Protein AF-A0A967WZL0-F1 (afdb_monomer_lite)

Foldseek 3Di:
DALVVLLVQLVVQLVVDPDDDDDPVNLVVLVVLQLVLLVVLCVVLVFPCPDSPVVSQVSLCVSPVHRGPDSVPDDPSSSVSSSVLSVDPCNSPNSNVVCCVPGVPPPPPD

Secondary structure (DSSP, 8-state):
--HHHHHHHHHHHHHT-S-----HHHHHHHHHHHHHHHHHHHHHTT---S-HHHHHHHHHHHHHTS--S-GGGS-HHHHHHHHHHHHSTTHHHHHHHHHHHHHTT-----

Sequence (110 aa):
MSLEEVTDWIAHEVQQRPTIYLSRGARGCAVGRVTKAVRTAADQLNLPVSNVRQIRMELATEIFGREVTTYNELTNKELWGLHRWLQRHDTPNALRDWLKGRYGSQPKLM

Radius of gyration: 13.99 Å; chains: 1; bounding box: 35×26×45 Å

pLDDT: mean 83.06, std 11.15, range [36.47, 93.56]

Structure (mmCIF, N/CA/C/O backbone):
data_AF-A0A967WZL0-F1
#
_entry.id   AF-A0A967WZL0-F1
#
loop_
_atom_site.group_PDB
_atom_site.id
_atom_site.type_symbol
_atom_site.label_atom_id
_atom_site.label_alt_id
_atom_site.label_comp_id
_atom_site.label_asym_id
_atom_site.label_entity_id
_atom_site.label_seq_id
_atom_site.pdbx_PDB_ins_code
_atom_site.Cartn_x
_atom_site.Cartn_y
_atom_site.Cartn_z
_atom_site.occupancy
_atom_site.B_iso_or_equiv
_atom_site.auth_seq_id
_atom_site.auth_comp_id
_atom_site.auth_asym_id
_atom_site.auth_atom_id
_atom_site.pdbx_PDB_model_num
ATOM 1 N N . MET A 1 1 ? -12.590 5.208 -7.156 1.00 71.69 1 MET A N 1
ATOM 2 C CA . MET A 1 1 ? -11.620 4.140 -7.426 1.00 71.69 1 MET A CA 1
ATOM 3 C C . MET A 1 1 ? -11.774 3.084 -6.342 1.00 71.69 1 MET A C 1
ATOM 5 O O . MET A 1 1 ? -11.551 3.416 -5.181 1.00 71.69 1 MET A O 1
ATOM 9 N N . SER A 1 2 ? -12.237 1.886 -6.688 1.00 82.62 2 SER A N 1
ATOM 10 C CA . SER A 1 2 ? -12.240 0.692 -5.836 1.00 82.62 2 SER A CA 1
ATOM 11 C C . SER A 1 2 ? -10.824 0.109 -5.726 1.00 82.62 2 SER A C 1
ATOM 13 O O . SER A 1 2 ? -9.921 0.541 -6.442 1.00 82.62 2 SER A O 1
ATOM 15 N N . LEU A 1 3 ? -10.600 -0.868 -4.838 1.00 80.69 3 LEU A N 1
ATOM 16 C CA . LEU A 1 3 ? -9.296 -1.542 -4.755 1.00 80.69 3 LEU A CA 1
ATOM 17 C C . LEU A 1 3 ? -8.983 -2.349 -6.027 1.00 80.69 3 LEU A C 1
ATOM 19 O O . LEU A 1 3 ? -7.833 -2.416 -6.433 1.00 80.69 3 LEU A O 1
ATOM 23 N N . GLU A 1 4 ? -10.000 -2.903 -6.684 1.00 83.56 4 GLU A N 1
ATOM 24 C CA . GLU A 1 4 ? -9.849 -3.617 -7.957 1.00 83.56 4 GLU A CA 1
ATOM 25 C C . GLU A 1 4 ? -9.334 -2.681 -9.062 1.00 83.56 4 GLU A C 1
ATOM 27 O O . GLU A 1 4 ? -8.325 -2.970 -9.699 1.00 83.56 4 GLU A O 1
ATOM 32 N N . GLU A 1 5 ? -9.916 -1.481 -9.181 1.00 83.75 5 GLU A N 1
ATOM 33 C CA . GLU A 1 5 ? -9.437 -0.454 -10.118 1.00 83.75 5 GLU A CA 1
ATOM 34 C C . GLU A 1 5 ? -8.000 0.005 -9.796 1.00 83.75 5 GLU A C 1
ATOM 36 O O . GLU A 1 5 ? -7.241 0.377 -10.693 1.00 83.75 5 GLU A O 1
ATOM 41 N N . VAL A 1 6 ? -7.599 -0.023 -8.517 1.00 84.38 6 VAL A N 1
ATOM 42 C CA . VAL A 1 6 ? -6.211 0.236 -8.098 1.00 84.38 6 VAL A CA 1
ATOM 43 C C . VAL A 1 6 ? -5.285 -0.889 -8.545 1.00 84.38 6 VAL A C 1
ATOM 45 O O . VAL A 1 6 ? -4.205 -0.603 -9.063 1.00 84.38 6 VAL A O 1
ATOM 48 N N . THR A 1 7 ? -5.687 -2.141 -8.342 1.00 85.62 7 THR A N 1
ATOM 49 C CA . THR A 1 7 ? -4.920 -3.324 -8.739 1.00 85.62 7 THR A CA 1
ATOM 50 C C . THR A 1 7 ? -4.664 -3.325 -10.241 1.00 85.62 7 THR A C 1
ATOM 52 O O . THR A 1 7 ? -3.503 -3.391 -10.654 1.00 85.62 7 THR A O 1
ATOM 55 N N . ASP A 1 8 ? -5.707 -3.137 -11.051 1.00 87.12 8 ASP A N 1
ATOM 56 C CA . ASP A 1 8 ? -5.593 -3.076 -12.512 1.00 87.12 8 ASP A CA 1
ATOM 57 C C . ASP A 1 8 ? -4.697 -1.922 -12.963 1.00 87.12 8 ASP A C 1
ATOM 59 O O . ASP A 1 8 ? -3.837 -2.074 -13.837 1.00 87.12 8 ASP A O 1
ATOM 63 N N . TRP A 1 9 ? -4.841 -0.761 -12.322 1.00 87.62 9 TRP A N 1
ATOM 64 C CA . TRP A 1 9 ? -4.008 0.393 -12.628 1.00 87.62 9 TRP A CA 1
ATOM 65 C C . TRP A 1 9 ? -2.532 0.161 -12.273 1.00 87.62 9 TRP A C 1
ATOM 67 O O . TRP A 1 9 ? -1.646 0.491 -13.066 1.00 87.62 9 TRP A O 1
ATOM 77 N N . ILE A 1 10 ? -2.243 -0.420 -11.103 1.00 85.75 10 ILE A N 1
ATOM 78 C CA . ILE A 1 10 ? -0.872 -0.755 -10.694 1.00 85.75 10 ILE A CA 1
ATOM 79 C C . ILE A 1 10 ? -0.287 -1.800 -11.644 1.00 85.75 10 ILE A C 1
ATOM 81 O O . ILE A 1 10 ? 0.860 -1.646 -12.068 1.00 85.75 10 ILE A O 1
ATOM 85 N N . ALA A 1 11 ? -1.057 -2.825 -12.015 1.00 85.38 11 ALA A N 1
ATOM 86 C CA . ALA A 1 11 ? -0.635 -3.830 -12.984 1.00 85.38 11 ALA A CA 1
ATOM 87 C C . ALA A 1 11 ? -0.277 -3.185 -14.332 1.00 85.38 11 ALA A C 1
ATOM 89 O O . ALA A 1 11 ? 0.792 -3.465 -14.882 1.00 85.38 11 ALA A O 1
ATOM 90 N N . HIS A 1 12 ? -1.100 -2.247 -14.810 1.00 86.19 12 HIS A N 1
ATOM 91 C CA . HIS A 1 12 ? -0.819 -1.476 -16.018 1.00 86.19 12 HIS A CA 1
ATOM 92 C C . HIS A 1 12 ? 0.476 -0.653 -15.897 1.00 86.19 12 HIS A C 1
ATOM 94 O O . HIS A 1 12 ? 1.354 -0.749 -16.754 1.00 86.19 12 HIS A O 1
ATOM 100 N N . GLU A 1 13 ? 0.659 0.111 -14.814 1.00 83.44 13 GLU A N 1
ATOM 101 C CA . GLU A 1 13 ? 1.886 0.897 -14.585 1.00 83.44 13 GLU A CA 1
ATOM 102 C C . GLU A 1 13 ? 3.148 0.027 -14.506 1.00 83.44 13 GLU A C 1
ATOM 104 O O . GLU A 1 13 ? 4.221 0.427 -14.972 1.00 83.44 13 GLU A O 1
ATOM 109 N N . VAL A 1 14 ? 3.033 -1.163 -13.910 1.00 83.44 14 VAL A N 1
ATOM 110 C CA . VAL A 1 14 ? 4.119 -2.145 -13.818 1.00 83.44 14 VAL A CA 1
ATOM 111 C C . VAL A 1 14 ? 4.482 -2.690 -15.202 1.00 83.44 14 VAL A C 1
ATOM 113 O O . VAL A 1 14 ? 5.671 -2.824 -15.505 1.00 83.44 14 VAL A O 1
ATOM 116 N N . GLN A 1 15 ? 3.487 -2.963 -16.051 1.00 82.56 15 GLN A N 1
ATOM 117 C CA . GLN A 1 15 ? 3.685 -3.467 -17.415 1.00 82.56 15 GLN A CA 1
ATOM 118 C C . GLN A 1 15 ? 4.309 -2.422 -18.350 1.00 82.56 15 GLN A C 1
ATOM 120 O O . GLN A 1 15 ? 5.216 -2.755 -19.111 1.00 82.56 15 GLN A O 1
ATOM 125 N N . GLN A 1 16 ? 3.901 -1.152 -18.247 1.00 81.06 16 GLN A N 1
ATOM 126 C CA . GLN A 1 16 ? 4.389 -0.055 -19.102 1.00 81.06 16 GLN A CA 1
ATOM 127 C C . GLN A 1 16 ? 5.879 0.278 -18.912 1.00 81.06 16 GLN A C 1
ATOM 129 O O . GLN A 1 16 ? 6.451 1.067 -19.666 1.00 81.06 16 GLN A O 1
ATOM 134 N N . ARG A 1 17 ? 6.539 -0.285 -17.893 1.00 75.56 17 ARG A N 1
ATOM 135 C CA . ARG A 1 17 ? 7.929 0.041 -17.559 1.00 75.56 17 ARG A CA 1
ATOM 136 C C . ARG A 1 17 ? 8.834 -1.178 -17.721 1.00 75.56 17 ARG A C 1
ATOM 138 O O . ARG A 1 17 ? 8.886 -2.016 -16.815 1.00 75.56 17 ARG A O 1
ATOM 145 N N . PRO A 1 18 ? 9.608 -1.279 -18.818 1.00 60.34 18 PRO A N 1
ATOM 146 C CA . PRO A 1 18 ? 10.468 -2.436 -19.056 1.00 60.34 18 PRO A CA 1
ATOM 147 C C . PRO A 1 18 ? 11.567 -2.566 -17.990 1.00 60.34 18 PRO A C 1
ATOM 149 O O . PRO A 1 18 ? 11.773 -3.671 -17.483 1.00 60.34 18 PRO A O 1
ATOM 152 N N . THR A 1 19 ? 12.146 -1.452 -17.519 1.00 70.62 19 THR A N 1
ATOM 153 C CA . THR A 1 19 ? 13.206 -1.461 -16.494 1.00 70.62 19 THR A CA 1
ATOM 154 C C . THR A 1 19 ? 13.036 -0.309 -15.498 1.00 70.62 19 THR A C 1
ATOM 156 O O . THR A 1 19 ? 13.048 0.857 -15.879 1.00 70.62 19 THR A O 1
ATOM 159 N N . ILE A 1 20 ? 12.907 -0.625 -14.203 1.00 79.94 20 ILE A N 1
ATOM 160 C CA . ILE A 1 20 ? 13.064 0.335 -13.097 1.00 79.94 20 ILE A CA 1
ATOM 161 C C . ILE A 1 20 ? 14.132 -0.200 -12.154 1.00 79.94 20 ILE A C 1
ATOM 163 O O . ILE A 1 20 ? 14.019 -1.309 -11.625 1.00 79.94 20 ILE A O 1
ATOM 167 N N . TYR A 1 21 ? 15.117 0.643 -11.866 1.00 80.81 21 TYR A N 1
ATOM 168 C CA . TYR A 1 21 ? 16.057 0.423 -10.782 1.00 80.81 21 TYR A CA 1
ATOM 169 C C . TYR A 1 21 ? 15.760 1.397 -9.641 1.00 80.81 21 TYR A C 1
ATOM 171 O O . TYR A 1 21 ? 15.830 2.611 -9.818 1.00 80.81 21 TYR A O 1
ATOM 179 N N . LEU A 1 22 ? 15.422 0.867 -8.465 1.00 78.25 22 LEU A N 1
ATOM 180 C CA . LEU A 1 22 ? 15.331 1.655 -7.239 1.00 78.25 22 LEU A CA 1
ATOM 181 C C . LEU A 1 22 ? 16.553 1.356 -6.380 1.00 78.25 22 LEU A C 1
ATOM 183 O O . LEU A 1 22 ? 16.786 0.209 -5.998 1.00 78.25 22 LEU A O 1
ATOM 187 N N . SER A 1 23 ? 17.308 2.398 -6.034 1.00 83.75 23 SER A N 1
ATOM 188 C CA . SER A 1 23 ? 18.364 2.281 -5.031 1.00 83.75 23 SER A CA 1
ATOM 189 C C . SER A 1 23 ? 17.777 1.850 -3.681 1.00 83.75 23 SER A C 1
ATOM 191 O O . SER A 1 23 ? 16.594 2.064 -3.398 1.00 83.75 23 SER A O 1
ATOM 193 N N . ARG A 1 24 ? 18.609 1.285 -2.796 1.00 83.00 24 ARG A N 1
ATOM 194 C CA . ARG A 1 24 ? 18.186 0.892 -1.438 1.00 83.00 24 ARG A CA 1
ATOM 195 C C . ARG A 1 24 ? 17.506 2.046 -0.685 1.00 83.00 24 ARG A C 1
ATOM 197 O O . ARG A 1 24 ? 16.486 1.834 -0.033 1.00 83.00 24 ARG A O 1
ATOM 204 N N . GLY A 1 25 ? 18.029 3.267 -0.829 1.00 85.00 25 GLY A N 1
ATOM 205 C CA . GLY A 1 25 ? 17.438 4.476 -0.246 1.00 85.00 25 GLY A CA 1
ATOM 206 C C . GLY A 1 25 ? 16.068 4.819 -0.839 1.00 85.00 25 GLY A C 1
ATOM 207 O O . GLY A 1 25 ? 15.129 5.102 -0.096 1.00 85.00 25 GLY A O 1
ATOM 208 N N . ALA A 1 26 ? 15.915 4.716 -2.163 1.00 84.44 26 ALA A N 1
ATOM 209 C CA . ALA A 1 26 ? 14.634 4.948 -2.831 1.00 84.44 26 ALA A CA 1
ATOM 210 C C . ALA A 1 26 ? 13.572 3.915 -2.417 1.00 84.44 26 ALA A C 1
ATOM 212 O O . ALA A 1 26 ? 12.427 4.287 -2.150 1.00 84.44 26 ALA A O 1
ATOM 213 N N . ARG A 1 27 ? 13.959 2.637 -2.273 1.00 88.56 27 ARG A N 1
ATOM 214 C CA . ARG A 1 27 ? 13.072 1.582 -1.753 1.00 88.56 27 ARG A CA 1
ATOM 215 C C . ARG A 1 27 ? 12.598 1.895 -0.334 1.00 88.56 27 ARG A C 1
ATOM 217 O O . ARG A 1 27 ? 11.397 1.868 -0.069 1.00 88.56 27 ARG A O 1
ATOM 224 N N . GLY A 1 28 ? 13.525 2.253 0.558 1.00 87.25 28 GLY A N 1
ATOM 225 C CA . GLY A 1 28 ? 13.196 2.650 1.931 1.00 87.25 28 GLY A CA 1
ATOM 226 C C . GLY A 1 28 ? 12.242 3.848 1.983 1.00 87.25 28 GLY A C 1
ATOM 227 O O . GLY A 1 28 ? 11.255 3.823 2.718 1.00 87.25 28 GLY A O 1
ATOM 228 N N . CYS A 1 29 ? 12.475 4.860 1.142 1.00 87.25 29 CYS A N 1
ATOM 229 C CA . CYS A 1 29 ? 11.592 6.021 1.035 1.00 87.25 29 CYS A CA 1
ATOM 230 C C . CYS A 1 29 ? 10.181 5.628 0.574 1.00 87.25 29 CYS A C 1
ATOM 232 O O . CYS A 1 29 ? 9.202 6.052 1.189 1.00 87.25 29 CYS A O 1
ATOM 234 N N . ALA A 1 30 ? 10.058 4.791 -0.463 1.00 86.88 30 ALA A N 1
ATOM 235 C CA . ALA A 1 30 ? 8.763 4.334 -0.964 1.00 86.88 30 ALA A CA 1
ATOM 236 C C . ALA A 1 30 ? 7.962 3.591 0.118 1.00 86.88 30 ALA A C 1
ATOM 238 O O . ALA A 1 30 ? 6.803 3.929 0.359 1.00 86.88 30 ALA A O 1
ATOM 239 N N . VAL A 1 31 ? 8.603 2.671 0.848 1.00 89.19 31 VAL A N 1
ATOM 240 C CA . VAL A 1 31 ? 7.993 1.961 1.987 1.00 89.19 31 VAL A CA 1
ATOM 241 C C . VAL A 1 31 ? 7.564 2.941 3.08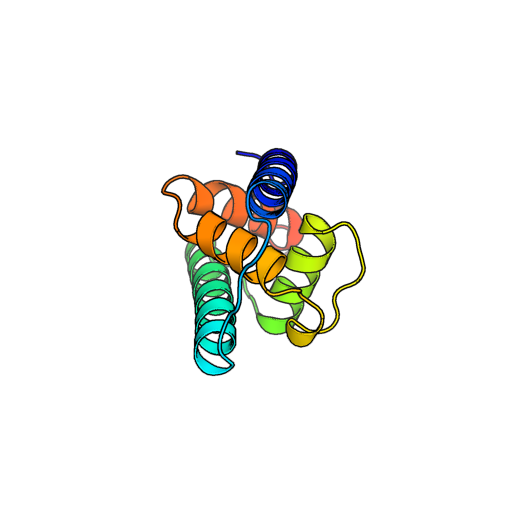6 1.00 89.19 31 VAL A C 1
ATOM 243 O O . VAL A 1 31 ? 6.464 2.825 3.637 1.00 89.19 31 VAL A O 1
ATOM 246 N N . GLY A 1 32 ? 8.405 3.931 3.395 1.00 89.94 32 GLY A N 1
ATOM 247 C CA . GLY A 1 32 ? 8.094 4.991 4.354 1.00 89.94 32 GLY A CA 1
ATOM 248 C C . GLY A 1 32 ? 6.864 5.808 3.952 1.00 89.94 32 GLY A C 1
ATOM 249 O O . GLY A 1 32 ? 6.010 6.088 4.793 1.00 89.94 32 GLY A O 1
ATOM 250 N N . ARG A 1 33 ? 6.706 6.123 2.660 1.00 88.38 33 ARG A N 1
ATOM 251 C CA . ARG A 1 33 ? 5.521 6.839 2.154 1.00 88.38 33 ARG A CA 1
ATOM 252 C C . ARG A 1 33 ? 4.246 6.017 2.278 1.00 88.38 33 ARG A C 1
ATOM 254 O O . ARG A 1 33 ? 3.237 6.559 2.713 1.00 88.38 33 ARG A O 1
ATOM 261 N N . VAL A 1 34 ? 4.309 4.722 1.973 1.00 88.56 34 VAL A N 1
ATOM 262 C CA . VAL A 1 34 ? 3.177 3.801 2.169 1.00 88.56 34 VAL A CA 1
ATOM 263 C C . VAL A 1 34 ? 2.775 3.750 3.638 1.00 88.56 34 VAL A C 1
ATOM 265 O O . VAL A 1 34 ? 1.601 3.870 3.970 1.00 88.56 34 VAL A O 1
ATOM 268 N N . THR A 1 35 ? 3.761 3.659 4.531 1.00 90.50 35 THR A N 1
ATOM 269 C CA . THR A 1 35 ? 3.543 3.687 5.987 1.00 90.50 35 THR A CA 1
ATOM 270 C C . THR A 1 35 ? 2.833 4.957 6.423 1.00 90.50 35 THR A C 1
ATOM 272 O O . THR A 1 35 ? 1.859 4.889 7.170 1.00 90.50 35 THR A O 1
ATOM 275 N N . LYS A 1 36 ? 3.297 6.110 5.933 1.00 89.75 36 LYS A N 1
ATOM 276 C CA . LYS A 1 36 ? 2.684 7.402 6.234 1.00 89.75 36 LYS A CA 1
ATOM 277 C C . LYS A 1 36 ? 1.246 7.469 5.717 1.00 89.75 36 LYS A C 1
ATOM 279 O O . LYS A 1 36 ? 0.376 7.868 6.475 1.00 89.75 36 LYS A O 1
ATOM 284 N N . ALA A 1 37 ? 0.994 7.046 4.478 1.00 88.69 37 ALA A N 1
ATOM 285 C CA . ALA A 1 37 ? -0.339 7.083 3.880 1.00 88.69 37 ALA A CA 1
ATOM 286 C C . ALA A 1 37 ? -1.349 6.217 4.647 1.00 88.69 37 ALA A C 1
ATOM 288 O O . ALA A 1 37 ? -2.424 6.704 4.984 1.00 88.69 37 ALA A O 1
ATOM 289 N N . VAL A 1 38 ? -0.978 4.977 4.991 1.00 89.50 38 VAL A N 1
ATOM 290 C CA . VAL A 1 38 ? -1.823 4.077 5.796 1.00 89.50 38 VAL A CA 1
ATOM 291 C C . VAL A 1 38 ? -2.124 4.685 7.161 1.00 89.50 38 VAL A C 1
ATOM 293 O O . VAL A 1 38 ? -3.281 4.712 7.567 1.00 89.50 38 VAL A O 1
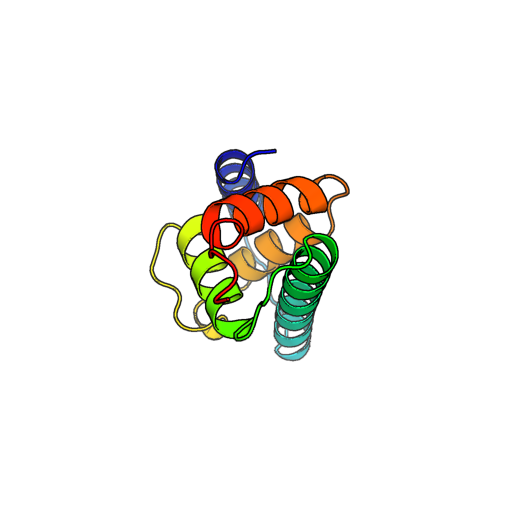ATOM 296 N N . ARG A 1 39 ? -1.104 5.212 7.853 1.00 89.62 39 ARG A N 1
ATOM 297 C CA . ARG A 1 39 ? -1.294 5.849 9.162 1.00 89.62 39 ARG A CA 1
ATOM 298 C C . ARG A 1 39 ? -2.224 7.056 9.063 1.00 89.62 39 ARG A C 1
ATOM 300 O O . ARG A 1 39 ? -3.209 7.109 9.777 1.00 89.62 39 ARG A O 1
ATOM 307 N N . THR A 1 40 ? -1.964 7.975 8.135 1.00 89.12 40 THR A N 1
ATOM 308 C CA . THR A 1 40 ? -2.801 9.167 7.952 1.00 89.12 40 THR A CA 1
ATOM 309 C C . THR A 1 40 ? -4.247 8.809 7.608 1.00 89.12 40 THR A C 1
ATOM 311 O O . THR A 1 40 ? -5.160 9.420 8.152 1.00 89.12 40 THR A O 1
ATOM 314 N N . ALA A 1 41 ? -4.474 7.820 6.740 1.00 88.50 41 ALA A N 1
ATOM 315 C CA . ALA A 1 41 ? -5.824 7.376 6.402 1.00 88.50 41 ALA A CA 1
ATOM 316 C C . ALA A 1 41 ? -6.534 6.719 7.601 1.00 88.50 41 ALA A C 1
ATOM 318 O O . ALA A 1 41 ? -7.712 6.980 7.826 1.00 88.50 41 ALA A O 1
ATOM 319 N N . ALA A 1 42 ? -5.820 5.917 8.395 1.00 87.69 42 ALA A N 1
ATOM 320 C CA . ALA A 1 42 ? -6.348 5.332 9.624 1.00 87.69 42 ALA A CA 1
ATOM 321 C C . ALA A 1 42 ? -6.703 6.392 10.679 1.00 87.69 42 ALA A C 1
ATOM 323 O O . ALA A 1 42 ? -7.795 6.339 11.245 1.00 87.69 42 ALA A O 1
ATOM 324 N N . ASP A 1 43 ? -5.821 7.376 10.884 1.00 88.25 43 ASP A N 1
ATOM 325 C CA . ASP A 1 43 ? -6.027 8.492 11.812 1.00 88.25 43 ASP A CA 1
ATOM 326 C C . ASP A 1 43 ? -7.270 9.304 11.411 1.00 88.25 43 ASP A C 1
ATOM 328 O O . ASP A 1 43 ? -8.122 9.600 12.245 1.00 88.25 43 ASP A O 1
ATOM 332 N N . GLN A 1 44 ? -7.435 9.597 10.115 1.00 87.69 44 GLN A N 1
ATOM 333 C CA . GLN A 1 44 ? -8.617 10.292 9.581 1.00 87.69 44 GLN A CA 1
ATOM 334 C C . GLN A 1 44 ? -9.929 9.530 9.807 1.00 87.69 44 GLN A C 1
ATOM 336 O O . GLN A 1 44 ? -10.994 10.141 9.873 1.00 87.69 44 GLN A O 1
ATOM 341 N N . LEU A 1 45 ? -9.860 8.202 9.898 1.00 86.81 45 LEU A N 1
ATOM 342 C CA . LEU A 1 45 ? -11.006 7.332 10.149 1.00 86.81 45 LEU A CA 1
ATOM 343 C C . LEU A 1 45 ? -11.196 7.016 11.641 1.00 86.81 45 LEU A C 1
ATOM 345 O O . LEU A 1 45 ? -12.123 6.284 11.981 1.00 86.81 45 LEU A O 1
ATOM 349 N N . ASN A 1 46 ? -10.352 7.561 12.527 1.00 85.94 46 ASN A N 1
ATOM 350 C CA . ASN A 1 46 ? -10.306 7.232 13.955 1.00 85.94 46 ASN A CA 1
ATOM 351 C C . ASN A 1 46 ? -10.203 5.717 14.224 1.00 85.94 46 ASN A C 1
ATOM 353 O O . ASN A 1 46 ? -10.790 5.205 15.179 1.00 85.94 46 ASN A O 1
ATOM 357 N N . LEU A 1 47 ? -9.480 4.986 13.370 1.00 82.81 47 LEU A N 1
ATOM 358 C CA . LEU A 1 47 ? -9.302 3.543 13.521 1.00 82.81 47 LEU A CA 1
ATOM 359 C C . LEU A 1 47 ? -8.163 3.247 14.510 1.00 82.81 47 LEU A C 1
ATOM 361 O O . LEU A 1 47 ? -7.074 3.809 14.359 1.00 82.81 47 LEU A O 1
ATOM 365 N N . PRO A 1 48 ? -8.354 2.338 15.485 1.00 72.81 48 PRO A N 1
ATOM 366 C CA . PRO A 1 48 ? -7.304 1.930 16.414 1.00 72.81 48 PRO A CA 1
ATOM 367 C C . PRO A 1 48 ? -6.307 0.994 15.717 1.00 72.81 48 PRO A C 1
ATOM 369 O O . PRO A 1 48 ? -6.316 -0.224 15.882 1.00 72.81 48 PRO A O 1
ATOM 372 N N . VAL A 1 49 ? -5.428 1.565 14.897 1.00 72.19 49 VAL A N 1
ATOM 373 C CA . VAL A 1 49 ? -4.433 0.802 14.141 1.00 72.19 49 VAL A CA 1
ATOM 374 C C . VAL A 1 49 ? -3.186 0.575 14.991 1.00 72.19 49 VAL A C 1
ATOM 376 O O . VAL A 1 49 ? -2.269 1.395 15.028 1.00 72.19 49 VAL A O 1
ATOM 379 N N . SER A 1 50 ? -3.131 -0.574 15.665 1.00 73.56 50 SER A N 1
ATOM 380 C CA . SER A 1 50 ? -1.985 -0.970 16.496 1.00 73.56 50 SER A CA 1
ATOM 381 C C . SER A 1 50 ? -0.790 -1.480 15.677 1.00 73.56 50 SER A C 1
ATOM 383 O O . SER A 1 50 ? 0.355 -1.329 16.102 1.00 73.56 50 SER A O 1
ATOM 385 N N . ASN A 1 51 ? -1.018 -2.033 14.476 1.00 85.81 51 ASN A N 1
ATOM 386 C CA . ASN A 1 51 ? 0.032 -2.662 13.667 1.00 85.81 51 ASN A CA 1
ATOM 387 C C . ASN A 1 51 ? 0.043 -2.208 12.193 1.00 85.81 51 ASN A C 1
ATOM 389 O O . ASN A 1 51 ? -0.322 -2.941 11.276 1.00 85.81 51 ASN A O 1
ATOM 393 N N . VAL A 1 52 ? 0.565 -1.003 11.936 1.00 88.19 52 VAL A N 1
ATOM 394 C CA . VAL A 1 52 ? 0.720 -0.439 10.573 1.00 88.19 52 VAL A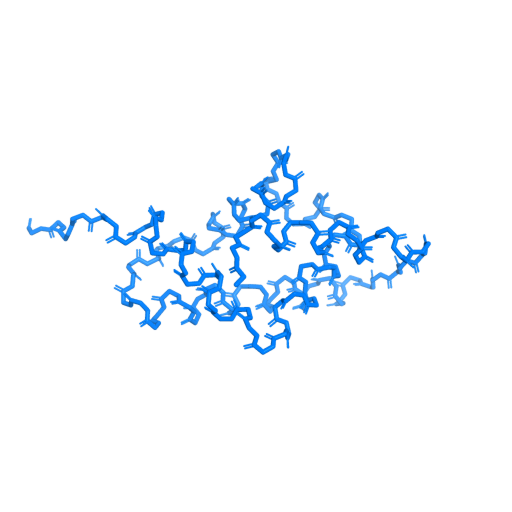 CA 1
ATOM 395 C C . VAL A 1 52 ? 1.583 -1.322 9.655 1.00 88.19 52 VAL A C 1
ATOM 397 O O . VAL A 1 52 ? 1.478 -1.248 8.431 1.00 88.19 52 VAL A O 1
ATOM 400 N N . ARG A 1 53 ? 2.490 -2.145 10.203 1.00 89.75 53 ARG A N 1
ATOM 401 C CA . ARG A 1 53 ? 3.270 -3.087 9.385 1.00 89.75 53 ARG A CA 1
ATOM 402 C C . ARG A 1 53 ? 2.363 -4.166 8.804 1.00 89.75 53 ARG A C 1
ATOM 404 O O . ARG A 1 53 ? 2.432 -4.379 7.600 1.00 89.75 53 ARG A O 1
ATOM 411 N N . GLN A 1 54 ? 1.537 -4.794 9.633 1.00 89.56 54 GLN A N 1
ATOM 412 C CA . GLN A 1 54 ? 0.600 -5.827 9.199 1.00 89.56 54 GLN A CA 1
ATOM 413 C C . GLN A 1 54 ? -0.375 -5.292 8.148 1.00 89.56 54 GLN A C 1
ATOM 415 O O . GLN A 1 54 ? -0.470 -5.872 7.075 1.00 89.56 54 GLN A O 1
ATOM 420 N N . ILE A 1 55 ? -0.982 -4.127 8.390 1.00 90.94 55 ILE A N 1
ATOM 421 C CA . ILE A 1 55 ? -1.920 -3.514 7.435 1.00 90.94 55 ILE A CA 1
ATOM 422 C C . ILE A 1 55 ? -1.284 -3.308 6.059 1.00 90.94 55 ILE A C 1
ATOM 424 O O . ILE A 1 55 ? -1.900 -3.562 5.032 1.00 90.94 55 ILE A O 1
ATOM 428 N N . ARG A 1 56 ? -0.025 -2.865 6.021 1.00 91.19 56 ARG A N 1
ATOM 429 C CA . ARG A 1 56 ? 0.703 -2.725 4.757 1.00 91.19 56 ARG A CA 1
ATOM 430 C C . ARG A 1 56 ? 0.931 -4.063 4.058 1.00 91.19 56 ARG A C 1
ATOM 432 O O . ARG A 1 56 ? 0.866 -4.105 2.837 1.00 91.19 56 ARG A O 1
ATOM 439 N N . MET A 1 57 ? 1.230 -5.125 4.808 1.00 92.88 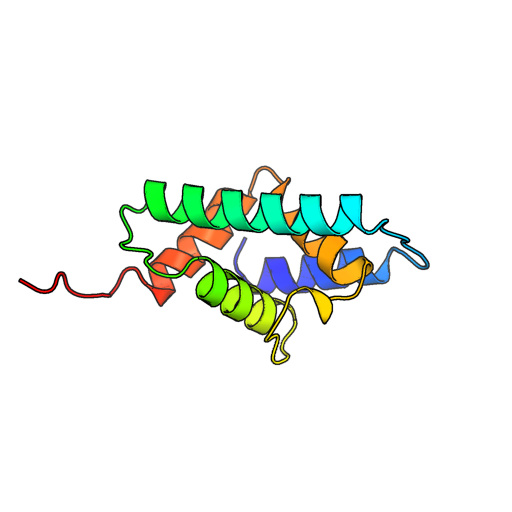57 MET A N 1
ATOM 440 C CA . MET A 1 57 ? 1.414 -6.462 4.231 1.00 92.88 57 MET A CA 1
ATOM 441 C C . MET A 1 57 ? 0.101 -6.989 3.651 1.00 92.88 57 MET A C 1
ATOM 443 O O . MET A 1 57 ? 0.097 -7.479 2.527 1.00 92.88 57 MET A O 1
ATOM 447 N N . GLU A 1 58 ? -1.011 -6.820 4.370 1.00 92.19 58 GLU A N 1
ATOM 448 C CA . GLU A 1 58 ? -2.353 -7.193 3.899 1.00 92.19 58 GLU A CA 1
ATOM 449 C C . GLU A 1 58 ? -2.737 -6.404 2.642 1.00 92.19 58 GLU A C 1
ATOM 451 O O . GLU A 1 58 ? -3.102 -6.996 1.630 1.00 92.19 58 GLU A O 1
ATOM 456 N N . LEU A 1 59 ? -2.522 -5.084 2.656 1.00 91.50 59 LEU A N 1
ATOM 457 C CA . LEU A 1 59 ? -2.756 -4.223 1.498 1.00 91.50 59 LEU A CA 1
ATOM 458 C C . LEU A 1 59 ? -1.936 -4.665 0.278 1.00 91.50 59 LEU A C 1
ATOM 460 O O . LEU A 1 59 ? -2.467 -4.753 -0.824 1.00 91.50 59 LEU A O 1
ATOM 464 N N . ALA A 1 60 ? -0.641 -4.944 0.458 1.00 92.00 60 ALA A N 1
ATOM 465 C CA . ALA A 1 60 ? 0.207 -5.428 -0.628 1.00 92.00 60 ALA A CA 1
ATOM 466 C C . ALA A 1 60 ? -0.235 -6.816 -1.118 1.00 92.00 60 ALA A C 1
ATOM 468 O O . ALA A 1 60 ? -0.249 -7.057 -2.321 1.00 92.00 60 ALA A O 1
ATOM 469 N N . THR A 1 61 ? -0.625 -7.703 -0.202 1.00 93.31 61 THR A N 1
ATOM 470 C CA . THR A 1 61 ? -1.093 -9.055 -0.528 1.00 93.31 61 THR A CA 1
ATOM 471 C C . THR A 1 61 ? -2.338 -9.017 -1.410 1.00 93.31 61 THR A C 1
ATOM 473 O O . THR A 1 61 ? -2.405 -9.724 -2.412 1.00 93.31 61 THR A O 1
ATOM 476 N N . GLU A 1 62 ? -3.296 -8.146 -1.089 1.00 91.69 62 GLU A N 1
ATOM 477 C CA . GLU A 1 62 ? -4.516 -7.975 -1.886 1.00 91.69 62 GLU A CA 1
ATOM 478 C C . GLU A 1 62 ? -4.253 -7.309 -3.233 1.00 91.69 62 GLU A C 1
ATOM 480 O O . GLU A 1 62 ? -4.746 -7.787 -4.251 1.00 91.69 62 GLU A O 1
ATOM 485 N N . ILE A 1 63 ? -3.442 -6.247 -3.260 1.00 90.56 63 ILE A N 1
ATOM 486 C CA . ILE A 1 63 ? -3.121 -5.536 -4.505 1.00 90.56 63 ILE A CA 1
ATOM 487 C C . ILE A 1 63 ? -2.400 -6.450 -5.500 1.00 90.56 63 ILE A C 1
ATOM 489 O O . ILE A 1 63 ? -2.640 -6.363 -6.698 1.00 90.56 63 ILE A O 1
ATOM 493 N N . PHE A 1 64 ? -1.499 -7.313 -5.029 1.00 89.88 64 PHE A N 1
ATOM 494 C CA . PHE A 1 64 ? -0.695 -8.164 -5.913 1.00 89.88 64 PHE A CA 1
ATOM 495 C C . PHE A 1 64 ? -1.234 -9.592 -6.053 1.00 89.88 64 PHE A C 1
ATOM 497 O O . PHE A 1 64 ? -0.636 -10.385 -6.779 1.00 89.88 64 PHE A O 1
ATOM 504 N N . GLY A 1 65 ? -2.329 -9.937 -5.368 1.00 90.00 65 GLY A N 1
ATOM 505 C CA . GLY A 1 65 ? -2.947 -11.266 -5.432 1.00 90.00 65 GLY A CA 1
ATOM 506 C C . GLY A 1 65 ? -2.029 -12.413 -4.987 1.00 90.00 65 GLY A C 1
ATOM 507 O O . GLY A 1 65 ? -2.224 -13.552 -5.407 1.00 90.00 65 GLY A O 1
ATOM 508 N N . ARG A 1 66 ? -1.005 -12.125 -4.172 1.00 92.81 66 ARG A N 1
ATOM 509 C CA . ARG A 1 66 ? -0.016 -13.096 -3.672 1.00 92.81 66 ARG A CA 1
ATOM 510 C C . ARG A 1 66 ? 0.378 -12.758 -2.246 1.00 92.81 66 ARG A C 1
ATOM 512 O O . ARG A 1 66 ? 0.399 -11.587 -1.892 1.00 92.81 66 ARG A O 1
ATOM 519 N N . GLU A 1 67 ? 0.747 -13.756 -1.451 1.00 93.56 67 GLU A N 1
ATOM 520 C CA . GLU A 1 67 ? 1.226 -13.514 -0.088 1.00 93.56 67 GLU A CA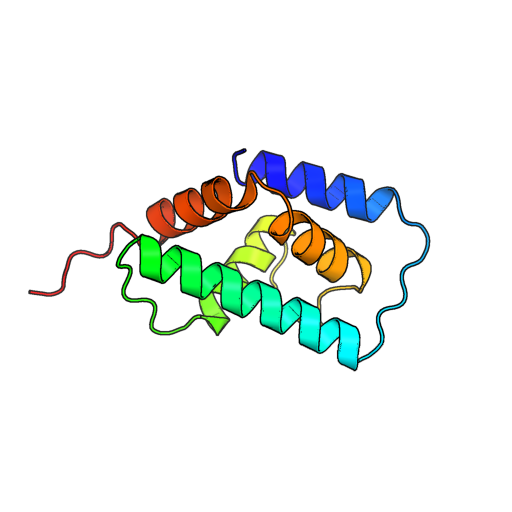 1
ATOM 521 C C . GLU A 1 67 ? 2.479 -12.617 -0.097 1.00 93.56 67 GLU A C 1
ATOM 523 O O . GLU A 1 67 ? 3.457 -12.887 -0.802 1.00 93.56 67 GLU A O 1
ATOM 528 N N . VAL A 1 68 ? 2.427 -11.524 0.672 1.00 93.44 68 VAL A N 1
ATOM 529 C CA . VAL A 1 68 ? 3.545 -10.597 0.887 1.00 93.44 68 VAL A CA 1
ATOM 530 C C . VAL A 1 68 ? 3.788 -10.476 2.385 1.00 93.44 68 VAL A C 1
ATOM 532 O O . VAL A 1 68 ? 3.015 -9.847 3.106 1.00 93.44 68 VAL A O 1
ATOM 535 N N . THR A 1 69 ? 4.898 -11.033 2.861 1.00 91.25 69 THR A N 1
ATOM 536 C CA . THR A 1 69 ? 5.274 -11.007 4.287 1.00 91.25 69 THR A CA 1
ATOM 537 C C . THR A 1 69 ? 6.252 -9.871 4.603 1.00 91.25 69 THR A C 1
ATOM 539 O O . THR A 1 69 ? 6.382 -9.411 5.750 1.00 91.25 69 THR A O 1
ATOM 542 N N . THR A 1 70 ? 6.937 -9.370 3.570 1.00 91.19 70 THR A N 1
ATOM 543 C CA . THR A 1 70 ? 7.835 -8.220 3.657 1.00 91.19 70 THR A CA 1
ATOM 544 C C . THR A 1 70 ? 7.892 -7.436 2.351 1.00 91.19 70 THR A C 1
ATOM 546 O O . THR A 1 70 ? 7.928 -7.987 1.259 1.00 91.19 70 THR A O 1
ATOM 549 N N . TYR A 1 71 ? 8.026 -6.110 2.438 1.00 88.31 71 TYR A N 1
ATOM 550 C CA . TYR A 1 71 ? 8.178 -5.253 1.250 1.00 88.31 71 TYR A CA 1
ATOM 551 C C . TYR A 1 71 ? 9.509 -5.472 0.512 1.00 88.31 71 TYR A C 1
ATOM 553 O O . TYR A 1 71 ? 9.714 -4.934 -0.577 1.00 88.31 71 TYR A O 1
ATOM 561 N N . ASN A 1 72 ? 10.427 -6.262 1.075 1.00 87.19 72 ASN A N 1
ATOM 562 C CA . ASN A 1 72 ? 11.613 -6.715 0.354 1.00 87.19 72 ASN A CA 1
ATOM 563 C C . ASN A 1 72 ? 11.276 -7.723 -0.758 1.00 87.19 72 ASN A C 1
ATOM 565 O O . ASN A 1 72 ? 12.020 -7.782 -1.730 1.00 87.19 72 ASN A O 1
ATOM 569 N N . GLU A 1 73 ? 10.148 -8.433 -0.659 1.00 89.44 73 GLU A N 1
ATOM 570 C CA . GLU A 1 73 ? 9.638 -9.354 -1.692 1.00 89.44 73 GLU A CA 1
ATOM 571 C C . GLU A 1 73 ? 8.979 -8.617 -2.866 1.00 89.44 73 GLU A C 1
ATOM 573 O O . GLU A 1 73 ? 8.679 -9.222 -3.896 1.00 89.44 73 GLU A O 1
ATOM 578 N N . LEU A 1 74 ? 8.729 -7.311 -2.725 1.00 90.31 74 LEU A N 1
ATOM 579 C CA . LEU A 1 74 ? 8.208 -6.493 -3.811 1.00 90.31 74 LEU A CA 1
ATOM 580 C C . LEU A 1 74 ? 9.342 -6.115 -4.763 1.00 90.31 74 LEU A C 1
ATOM 582 O O . LEU A 1 74 ? 10.362 -5.520 -4.374 1.00 90.31 74 LEU A O 1
ATOM 586 N N . THR A 1 75 ? 9.134 -6.406 -6.039 1.00 90.44 75 THR A N 1
ATOM 587 C CA . THR A 1 75 ? 9.975 -5.932 -7.132 1.00 90.44 75 THR A CA 1
ATOM 588 C C . THR A 1 75 ? 10.012 -4.404 -7.144 1.00 90.44 75 THR A C 1
ATOM 590 O O . THR A 1 75 ? 9.133 -3.714 -6.623 1.00 90.44 75 THR A O 1
ATOM 593 N N . ASN A 1 76 ? 11.044 -3.834 -7.768 1.00 88.69 76 ASN A N 1
ATOM 594 C CA . ASN A 1 76 ? 11.133 -2.381 -7.915 1.00 88.69 76 ASN A CA 1
ATOM 595 C C . ASN A 1 76 ? 9.926 -1.792 -8.660 1.00 88.69 76 ASN A C 1
ATOM 597 O O . ASN A 1 76 ? 9.536 -0.663 -8.373 1.00 88.69 76 ASN A O 1
ATOM 601 N N . LYS A 1 77 ? 9.334 -2.551 -9.592 1.00 88.31 77 LYS A N 1
ATOM 602 C CA . LYS A 1 77 ? 8.161 -2.118 -10.354 1.00 88.31 77 LYS A CA 1
ATOM 603 C C . LYS A 1 77 ? 6.910 -2.090 -9.481 1.00 88.31 77 LYS A C 1
ATOM 605 O O . LYS A 1 77 ? 6.240 -1.067 -9.451 1.00 88.31 77 LYS A O 1
ATOM 610 N N . GLU A 1 78 ? 6.640 -3.155 -8.728 1.00 90.06 78 GLU A N 1
ATOM 611 C CA . GLU A 1 78 ? 5.503 -3.222 -7.793 1.00 90.06 78 GLU A CA 1
ATOM 612 C C . GLU A 1 78 ? 5.583 -2.108 -6.742 1.00 90.06 78 GLU A C 1
ATOM 614 O O . GLU A 1 78 ? 4.621 -1.373 -6.520 1.00 90.06 78 GLU A O 1
ATOM 619 N N . LEU A 1 79 ? 6.767 -1.918 -6.146 1.00 89.69 79 LEU A N 1
ATOM 620 C CA . LEU A 1 79 ? 6.996 -0.865 -5.158 1.00 89.69 79 LEU A CA 1
ATOM 621 C C . LEU A 1 79 ? 6.772 0.532 -5.753 1.00 89.69 79 LEU A C 1
ATOM 623 O O . LEU A 1 79 ? 6.236 1.421 -5.090 1.00 89.69 79 LEU A O 1
ATOM 627 N N . TRP A 1 80 ? 7.190 0.725 -7.006 1.00 85.81 80 TRP A N 1
ATOM 628 C CA . TRP A 1 80 ? 6.987 1.964 -7.742 1.00 85.81 80 TRP A CA 1
ATOM 629 C C . TRP A 1 80 ? 5.514 2.204 -8.079 1.00 85.81 80 TRP A C 1
ATOM 631 O O . TRP A 1 80 ? 5.026 3.307 -7.845 1.00 85.81 80 TRP A O 1
ATOM 641 N N . GLY A 1 81 ? 4.799 1.193 -8.578 1.00 88.19 81 GLY A N 1
ATOM 642 C CA . GLY A 1 81 ? 3.369 1.274 -8.881 1.00 88.19 81 GLY A CA 1
ATOM 643 C C . GLY A 1 81 ? 2.557 1.632 -7.638 1.00 88.19 81 GLY A C 1
ATOM 644 O O . GLY A 1 81 ? 1.808 2.606 -7.651 1.00 88.19 81 GLY A O 1
ATOM 645 N N . LEU A 1 82 ? 2.81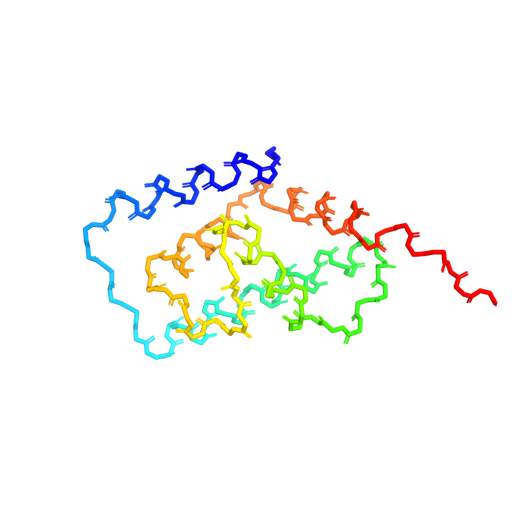9 0.949 -6.520 1.00 87.75 82 LEU A N 1
ATOM 646 C CA . LEU A 1 82 ? 2.211 1.257 -5.224 1.00 87.75 82 LEU A CA 1
ATOM 647 C C . LEU A 1 82 ? 2.529 2.693 -4.770 1.00 87.75 82 LEU A C 1
ATOM 649 O O . LEU A 1 82 ? 1.652 3.433 -4.332 1.00 87.75 82 LEU A O 1
ATOM 653 N N . HIS A 1 83 ? 3.789 3.116 -4.893 1.00 86.00 83 HIS A N 1
ATOM 654 C CA . HIS A 1 83 ? 4.203 4.471 -4.540 1.00 86.00 83 HIS A CA 1
ATOM 655 C C . HIS A 1 83 ? 3.519 5.541 -5.399 1.00 86.00 83 HIS A C 1
ATOM 657 O O . HIS A 1 83 ? 3.104 6.576 -4.878 1.00 86.00 83 HIS A O 1
ATOM 663 N N . ARG A 1 84 ? 3.411 5.305 -6.709 1.00 84.88 84 ARG A N 1
ATOM 664 C CA . ARG A 1 84 ? 2.766 6.214 -7.660 1.00 84.88 84 ARG A CA 1
ATOM 665 C C . ARG A 1 84 ? 1.271 6.288 -7.437 1.00 84.88 84 ARG A C 1
ATOM 667 O O . ARG A 1 84 ? 0.733 7.391 -7.464 1.00 84.88 84 ARG A O 1
ATOM 674 N N . TRP A 1 85 ? 0.636 5.152 -7.160 1.00 85.25 85 TRP A N 1
ATOM 675 C CA . TRP A 1 85 ? -0.754 5.120 -6.737 1.00 85.25 85 TRP A CA 1
ATOM 676 C C . TRP A 1 85 ? -0.938 6.055 -5.542 1.00 85.25 85 TRP A C 1
ATOM 678 O O . TRP A 1 85 ? -1.688 7.014 -5.650 1.00 85.25 85 TRP A O 1
ATOM 688 N N . LEU A 1 86 ? -0.154 5.917 -4.472 1.00 82.25 86 LEU A N 1
ATOM 689 C CA . LEU A 1 86 ? -0.243 6.786 -3.285 1.00 82.25 86 LEU A CA 1
ATOM 690 C C . LEU A 1 86 ? 0.002 8.286 -3.523 1.00 82.25 86 LEU A C 1
ATOM 692 O O . LEU A 1 86 ? -0.327 9.092 -2.656 1.00 82.25 86 LEU A O 1
ATOM 696 N N . GLN A 1 87 ? 0.581 8.675 -4.660 1.00 79.19 87 GLN A N 1
ATOM 697 C CA . GLN A 1 87 ? 0.759 10.079 -5.042 1.00 79.19 87 GLN A CA 1
ATOM 698 C C . GLN A 1 87 ? -0.429 10.664 -5.820 1.00 79.19 87 GLN A C 1
ATOM 700 O O . GLN A 1 87 ? -0.471 11.878 -6.010 1.00 79.19 87 GLN A O 1
ATOM 705 N N . ARG A 1 88 ? -1.373 9.844 -6.303 1.00 76.88 88 ARG A N 1
ATOM 706 C CA . ARG A 1 88 ? -2.541 10.339 -7.047 1.00 76.88 88 ARG A CA 1
ATOM 707 C C . ARG A 1 88 ? -3.551 11.005 -6.110 1.00 76.88 88 ARG A C 1
ATOM 709 O O . ARG A 1 88 ? -3.743 10.583 -4.973 1.00 76.88 88 ARG A O 1
ATOM 716 N N . HIS A 1 89 ? -4.229 12.028 -6.631 1.00 58.31 89 HIS A N 1
ATOM 717 C CA . HIS A 1 89 ? -5.211 12.825 -5.892 1.00 58.31 89 HIS A CA 1
ATOM 718 C C . HIS A 1 89 ? -6.426 12.013 -5.394 1.00 58.31 89 HIS A C 1
ATOM 720 O O . HIS A 1 89 ? -6.991 12.370 -4.365 1.00 58.31 89 HIS A O 1
ATOM 726 N N . ASP A 1 90 ? -6.775 10.900 -6.054 1.00 60.56 90 ASP A N 1
ATOM 727 C CA . ASP A 1 90 ? -7.944 10.062 -5.714 1.00 60.56 90 ASP A CA 1
ATOM 728 C C . ASP A 1 90 ? -7.646 8.925 -4.724 1.00 60.56 90 ASP A C 1
ATOM 730 O O . ASP A 1 90 ? -8.548 8.287 -4.174 1.00 60.56 90 ASP A O 1
ATOM 734 N N . THR A 1 91 ? -6.368 8.670 -4.466 1.00 65.69 91 THR A N 1
ATOM 735 C CA . THR A 1 91 ? -5.882 7.582 -3.611 1.00 65.69 91 THR A CA 1
ATOM 736 C C . THR A 1 91 ? -6.303 7.657 -2.145 1.00 65.69 91 THR A C 1
ATOM 738 O O . THR A 1 91 ? -6.500 6.594 -1.546 1.00 65.69 91 THR A O 1
ATOM 741 N N . PRO A 1 92 ? -6.524 8.846 -1.544 1.00 67.69 92 PRO A N 1
ATOM 742 C CA . PRO A 1 92 ? -7.078 8.922 -0.201 1.00 67.69 92 PRO A CA 1
ATOM 743 C C . PRO A 1 92 ? -8.420 8.194 -0.076 1.00 67.69 92 PRO A C 1
ATOM 745 O O . PRO A 1 92 ? -8.731 7.710 1.001 1.00 67.69 92 PRO A O 1
ATOM 748 N N . ASN A 1 93 ? -9.220 8.073 -1.139 1.00 79.69 93 ASN A N 1
ATOM 749 C CA . ASN A 1 93 ? -10.547 7.456 -1.048 1.00 79.69 93 ASN A CA 1
ATOM 750 C C . ASN A 1 93 ? -10.459 5.929 -1.016 1.00 79.69 93 ASN A C 1
ATOM 752 O O . ASN A 1 93 ? -10.887 5.330 -0.037 1.00 79.69 93 ASN A O 1
ATOM 756 N N . ALA A 1 94 ? -9.798 5.321 -2.005 1.00 83.94 94 ALA A N 1
ATOM 757 C CA . ALA A 1 94 ? -9.680 3.865 -2.108 1.00 83.94 94 ALA A CA 1
ATOM 758 C C . ALA A 1 94 ? -9.028 3.236 -0.864 1.00 83.94 94 ALA A C 1
ATOM 760 O O . ALA A 1 94 ? -9.515 2.241 -0.329 1.00 83.94 94 ALA A O 1
ATOM 761 N N . LEU A 1 95 ? -7.946 3.848 -0.363 1.00 88.06 95 LEU A N 1
ATOM 762 C CA . LEU A 1 95 ? -7.262 3.367 0.837 1.00 88.06 95 LEU A CA 1
ATOM 763 C C . LEU A 1 95 ? -8.136 3.510 2.091 1.00 88.06 95 LEU A C 1
ATOM 765 O O . LEU A 1 95 ? -8.136 2.618 2.937 1.00 88.06 95 LEU A O 1
ATOM 769 N N . ARG A 1 96 ? -8.887 4.612 2.222 1.00 87.75 96 ARG A N 1
ATOM 770 C CA . ARG A 1 96 ? -9.806 4.815 3.352 1.00 87.75 96 ARG A CA 1
ATOM 771 C C . ARG A 1 96 ? -10.971 3.836 3.313 1.00 87.75 96 ARG A C 1
ATOM 773 O O . ARG A 1 96 ? -11.291 3.262 4.348 1.00 87.75 96 ARG A O 1
ATOM 780 N N . ASP A 1 97 ? -11.574 3.621 2.149 1.00 88.56 97 ASP A N 1
ATOM 781 C CA . ASP A 1 97 ? -12.700 2.698 1.993 1.00 88.56 97 ASP A CA 1
ATOM 782 C C . ASP A 1 97 ? -12.273 1.263 2.310 1.00 88.56 97 ASP A C 1
ATOM 784 O O . ASP A 1 97 ? -12.955 0.573 3.068 1.00 88.56 97 ASP A O 1
ATOM 788 N N . TRP A 1 98 ? -11.093 0.853 1.835 1.00 89.50 98 TRP A N 1
ATOM 789 C CA . TRP A 1 98 ? -10.504 -0.439 2.182 1.00 89.50 98 TRP A CA 1
ATOM 790 C C . TRP A 1 98 ? -10.230 -0.569 3.689 1.00 89.50 98 TRP A C 1
ATOM 792 O O . TRP A 1 98 ? -10.670 -1.533 4.316 1.00 89.50 98 TRP A O 1
ATOM 802 N N . LEU A 1 99 ? -9.583 0.431 4.308 1.00 89.81 99 LEU A N 1
ATOM 803 C CA . LEU A 1 99 ? -9.323 0.438 5.755 1.00 89.81 99 LEU A CA 1
ATOM 804 C C . LEU A 1 99 ? -10.618 0.385 6.574 1.00 89.81 99 LEU A C 1
ATOM 806 O O . LEU A 1 99 ? -10.700 -0.349 7.558 1.00 89.81 99 LEU A O 1
ATOM 810 N N . LYS A 1 100 ? -11.637 1.147 6.172 1.00 88.38 100 LYS A N 1
ATOM 811 C CA . LYS A 1 100 ? -12.945 1.175 6.830 1.00 88.38 100 LYS A CA 1
ATOM 812 C C . LYS A 1 100 ? -13.672 -0.159 6.682 1.00 88.38 100 LYS A C 1
ATOM 814 O O . LYS A 1 100 ? -14.216 -0.643 7.667 1.00 88.38 100 LYS A O 1
ATOM 819 N N . GLY A 1 101 ? -13.662 -0.760 5.493 1.00 87.50 101 GLY A N 1
ATOM 820 C CA . GLY A 1 101 ? -14.280 -2.066 5.257 1.00 87.50 101 GLY A CA 1
ATOM 821 C C . GLY A 1 101 ? -13.631 -3.183 6.074 1.00 87.50 101 GLY A C 1
ATOM 822 O O . GLY A 1 101 ? -14.325 -4.074 6.553 1.00 87.50 101 GLY A O 1
ATOM 823 N N . ARG A 1 102 ? -12.310 -3.113 6.281 1.00 87.06 102 ARG A N 1
ATOM 824 C CA . ARG A 1 102 ? -11.548 -4.183 6.940 1.00 87.06 102 ARG A CA 1
ATOM 825 C C . ARG A 1 102 ? -11.417 -4.018 8.452 1.00 87.06 102 ARG A C 1
ATOM 827 O O . ARG A 1 102 ? -11.502 -4.998 9.185 1.00 87.06 102 ARG A O 1
ATOM 834 N N . TYR A 1 103 ? -11.235 -2.787 8.925 1.00 85.31 103 TYR A N 1
ATOM 835 C CA . TYR A 1 103 ? -10.970 -2.495 10.339 1.00 85.31 103 TYR A CA 1
ATOM 836 C C . TYR A 1 103 ? -12.028 -1.594 10.988 1.00 85.31 103 TYR A C 1
ATOM 838 O O . TYR A 1 103 ? -12.073 -1.493 12.211 1.00 85.31 103 TYR A O 1
ATOM 846 N N . GLY A 1 104 ? -12.901 -0.951 10.207 1.00 75.06 104 GLY A N 1
ATOM 847 C CA . GLY A 1 104 ? -13.936 -0.044 10.721 1.00 75.06 104 GLY A CA 1
ATOM 848 C C . GLY A 1 104 ? -15.084 -0.732 11.453 1.00 75.06 104 GLY A C 1
ATOM 849 O O . GLY A 1 104 ? -15.804 -0.069 12.195 1.00 75.06 104 GLY A O 1
ATOM 850 N N . SER A 1 105 ? -15.236 -2.047 11.293 1.00 64.44 105 SER A N 1
ATOM 851 C CA . SER A 1 105 ? -16.238 -2.844 12.004 1.00 64.44 105 SER A CA 1
ATOM 852 C C . SER A 1 105 ? -15.747 -3.414 13.332 1.00 64.44 105 SER A C 1
ATOM 854 O O . SER A 1 105 ? -16.489 -4.185 13.930 1.00 64.44 105 SER A O 1
ATOM 856 N N . GLN A 1 106 ? -14.538 -3.087 13.810 1.00 55.50 106 GLN A N 1
ATOM 857 C CA . GLN A 1 106 ? -14.123 -3.530 15.142 1.00 55.50 106 GLN A CA 1
ATOM 858 C C . GLN A 1 106 ? -15.032 -2.853 16.178 1.00 55.50 106 GLN A C 1
ATOM 860 O O . GLN A 1 106 ? -14.938 -1.632 16.345 1.00 55.50 106 GLN A O 1
ATOM 865 N N . PRO A 1 107 ? -15.949 -3.590 16.844 1.00 47.34 107 PRO A N 1
ATOM 866 C CA . PRO A 1 107 ? -16.748 -2.992 17.897 1.00 47.34 107 PRO A CA 1
ATOM 867 C C . PRO A 1 107 ? -15.769 -2.441 18.928 1.00 47.34 107 PRO A C 1
ATOM 869 O O . PRO A 1 107 ? -14.817 -3.129 19.303 1.00 47.34 107 PRO A O 1
ATOM 872 N N . LYS A 1 108 ? -15.969 -1.184 19.349 1.00 42.44 108 LYS A N 1
ATOM 873 C CA . LYS A 1 108 ? -15.276 -0.650 20.523 1.00 42.44 108 LYS A CA 1
ATOM 874 C C . LYS A 1 108 ? -15.441 -1.701 21.615 1.00 42.44 108 LYS A C 1
ATOM 876 O O . LYS A 1 108 ? -16.572 -1.961 22.017 1.00 42.44 108 LYS A O 1
ATOM 881 N N . LEU A 1 109 ? -14.342 -2.328 22.026 1.00 40.66 109 LEU A N 1
ATOM 882 C CA . LEU A 1 109 ? -14.295 -3.074 23.274 1.00 40.66 109 LEU A CA 1
ATOM 883 C C . LEU A 1 109 ? -14.656 -2.054 24.359 1.00 40.66 109 LEU A C 1
ATOM 885 O O . LEU A 1 109 ? -13.840 -1.197 24.696 1.00 40.66 109 LEU A O 1
ATOM 889 N N . MET A 1 110 ? -15.937 -2.056 24.737 1.00 36.47 110 MET A N 1
ATOM 890 C CA . MET A 1 110 ? -16.452 -1.416 25.942 1.00 36.47 110 MET A CA 1
ATOM 891 C C . MET A 1 110 ? -15.949 -2.183 27.155 1.00 36.47 110 MET A C 1
ATOM 893 O O . MET A 1 110 ? -15.883 -3.431 27.064 1.00 36.47 110 MET A O 1
#